Protein AF-A0A852W6D9-F1 (afdb_monomer_lite)

Structure (mmCIF, N/CA/C/O backbone):
data_AF-A0A852W6D9-F1
#
_entry.id   AF-A0A852W6D9-F1
#
loop_
_atom_site.group_PDB
_atom_site.id
_atom_site.type_symbol
_atom_site.label_atom_id
_atom_site.label_alt_id
_atom_site.label_comp_id
_atom_site.label_asym_id
_atom_site.label_entity_id
_atom_site.label_seq_id
_atom_site.pdbx_PDB_ins_code
_atom_site.Cartn_x
_atom_site.Cartn_y
_atom_site.Cartn_z
_atom_site.occupancy
_atom_site.B_iso_or_equiv
_atom_site.auth_seq_id
_atom_site.auth_comp_id
_atom_site.auth_asym_id
_atom_site.auth_atom_id
_atom_site.pdbx_PDB_model_num
ATOM 1 N N . MET A 1 1 ? 11.642 -1.469 -25.635 1.00 50.84 1 MET A N 1
ATOM 2 C CA . MET A 1 1 ? 10.749 -2.101 -24.650 1.00 50.84 1 MET A CA 1
ATOM 3 C C . MET A 1 1 ? 10.311 -0.973 -23.745 1.00 50.84 1 MET A C 1
ATOM 5 O O . MET A 1 1 ? 11.188 -0.271 -23.264 1.00 50.84 1 MET A O 1
ATOM 9 N N . TYR A 1 2 ? 9.015 -0.690 -23.665 1.00 57.78 2 TYR A N 1
ATOM 10 C CA . TYR A 1 2 ? 8.506 0.231 -22.652 1.00 57.78 2 TYR A CA 1
ATOM 11 C C . TYR A 1 2 ? 8.427 -0.618 -21.389 1.00 57.78 2 TYR A C 1
ATOM 13 O O . TYR A 1 2 ? 7.673 -1.590 -21.396 1.00 57.78 2 TYR A O 1
ATOM 21 N N . GLY A 1 3 ? 9.310 -0.383 -20.419 1.00 67.25 3 GLY A N 1
ATOM 22 C CA . GLY A 1 3 ? 9.192 -1.066 -19.141 1.00 67.25 3 GLY A CA 1
ATOM 23 C C . GLY A 1 3 ? 7.917 -0.612 -18.445 1.00 67.25 3 GLY A C 1
ATOM 24 O O . GLY A 1 3 ? 7.386 0.472 -18.710 1.00 67.25 3 GLY A O 1
ATOM 25 N N . GLU A 1 4 ? 7.365 -1.498 -17.632 1.00 83.00 4 GLU A N 1
ATOM 26 C CA . GLU A 1 4 ? 6.199 -1.173 -16.824 1.00 83.00 4 GLU A CA 1
ATOM 27 C C . GLU A 1 4 ? 6.713 -0.424 -15.596 1.00 83.00 4 GLU A C 1
ATOM 29 O O . GLU A 1 4 ? 7.589 -0.922 -14.888 1.00 83.00 4 GLU A O 1
ATOM 34 N N . LEU A 1 5 ? 6.222 0.795 -15.353 1.00 87.75 5 LEU A N 1
ATOM 35 C CA . LEU A 1 5 ? 6.592 1.527 -14.147 1.00 87.75 5 LEU A CA 1
ATOM 36 C C . LEU A 1 5 ? 5.955 0.822 -12.951 1.00 87.75 5 LEU A C 1
ATOM 38 O O . LEU A 1 5 ? 4.734 0.678 -12.889 1.00 87.75 5 LEU A O 1
ATOM 42 N N . VAL A 1 6 ? 6.780 0.411 -11.998 1.00 90.31 6 VAL A N 1
ATOM 43 C CA . VAL A 1 6 ? 6.366 -0.262 -10.768 1.00 90.31 6 VAL A CA 1
ATOM 44 C C . VAL A 1 6 ? 6.800 0.589 -9.578 1.00 90.31 6 VAL A C 1
ATOM 46 O O . VAL A 1 6 ? 7.856 1.223 -9.606 1.00 90.31 6 VAL A O 1
ATOM 49 N N . SER A 1 7 ? 5.968 0.640 -8.544 1.00 91.44 7 SER A N 1
ATOM 50 C CA . SER A 1 7 ? 6.219 1.356 -7.300 1.00 91.44 7 SER A CA 1
ATOM 51 C C . SER A 1 7 ? 6.126 0.411 -6.105 1.00 91.44 7 SER A C 1
ATOM 53 O O . SER A 1 7 ? 5.254 -0.455 -6.010 1.00 91.44 7 SER A O 1
ATOM 55 N N . TRP A 1 8 ? 7.045 0.583 -5.162 1.00 92.12 8 TRP A N 1
ATOM 56 C CA . TRP A 1 8 ? 6.971 -0.027 -3.849 1.00 92.12 8 TRP A CA 1
ATOM 57 C C . TRP A 1 8 ? 6.265 0.918 -2.901 1.00 92.12 8 TRP A C 1
ATOM 59 O O . TRP A 1 8 ? 6.702 2.046 -2.644 1.00 92.12 8 TRP A O 1
ATOM 69 N N . GLN A 1 9 ? 5.165 0.418 -2.368 1.00 92.38 9 GLN A N 1
ATOM 70 C CA . GLN A 1 9 ? 4.248 1.160 -1.538 1.00 92.38 9 GLN A CA 1
ATOM 71 C C . GLN A 1 9 ? 4.309 0.579 -0.134 1.00 92.38 9 GLN A C 1
ATOM 73 O O . GLN A 1 9 ? 4.229 -0.635 0.061 1.00 92.38 9 GLN A O 1
ATOM 78 N N . ARG A 1 10 ? 4.402 1.449 0.868 1.00 92.62 10 ARG A N 1
ATOM 79 C CA . ARG A 1 10 ? 4.405 1.050 2.272 1.00 92.62 10 ARG A CA 1
ATOM 80 C C . ARG A 1 10 ? 3.356 1.806 3.059 1.00 92.62 10 ARG A C 1
ATOM 82 O O . ARG A 1 10 ? 3.229 3.025 2.971 1.00 92.62 10 ARG A O 1
ATOM 89 N N . CYS A 1 11 ? 2.598 1.087 3.875 1.00 94.25 11 CYS A N 1
ATOM 90 C CA . CYS A 1 11 ? 1.661 1.703 4.795 1.00 94.25 11 CYS A CA 1
ATOM 91 C C . CYS A 1 11 ? 2.395 2.261 6.018 1.00 94.25 11 CYS A C 1
ATOM 93 O O . CYS A 1 11 ? 2.997 1.515 6.787 1.00 94.25 11 CYS A O 1
ATOM 95 N N . ALA A 1 12 ? 2.265 3.565 6.265 1.00 88.62 12 ALA A N 1
ATOM 96 C CA . ALA A 1 12 ? 2.827 4.206 7.457 1.00 88.62 12 ALA A CA 1
ATOM 97 C C . ALA A 1 12 ? 2.128 3.789 8.771 1.00 88.62 12 ALA A C 1
ATOM 99 O O . ALA A 1 12 ? 2.664 4.017 9.852 1.00 88.62 12 ALA A O 1
ATOM 100 N N . GLY A 1 13 ? 0.925 3.207 8.686 1.00 90.75 13 GLY A N 1
ATOM 101 C CA . GLY A 1 13 ? 0.133 2.787 9.844 1.00 90.75 13 GLY A CA 1
ATOM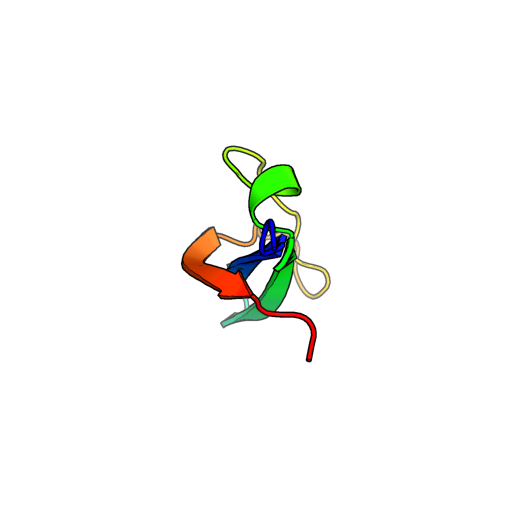 102 C C . GLY A 1 13 ? 0.540 1.417 10.381 1.00 90.75 13 GLY A C 1
ATOM 103 O O . GLY A 1 13 ? 0.974 1.301 11.524 1.00 90.75 13 GLY A O 1
ATOM 104 N N . CYS A 1 14 ? 0.384 0.372 9.564 1.00 93.19 14 CYS A N 1
ATOM 105 C CA . CYS A 1 14 ? 0.697 -1.005 9.962 1.00 93.19 14 CYS A CA 1
ATOM 106 C C . CYS A 1 14 ? 2.077 -1.492 9.496 1.00 93.19 14 CYS A C 1
ATOM 108 O O . CYS A 1 14 ? 2.527 -2.541 9.949 1.00 93.19 14 CYS A O 1
ATOM 110 N N . GLY A 1 15 ? 2.749 -0.758 8.605 1.00 91.31 15 GLY A N 1
ATOM 111 C CA . GLY A 1 15 ? 4.032 -1.158 8.033 1.00 91.31 15 GLY A CA 1
ATOM 112 C C . GLY A 1 15 ? 3.939 -2.158 6.882 1.00 91.31 15 GLY A C 1
ATOM 113 O O . GLY A 1 15 ? 4.993 -2.582 6.428 1.00 91.31 15 GLY A O 1
ATOM 114 N N . ALA A 1 16 ? 2.734 -2.521 6.420 1.00 92.38 16 ALA A N 1
ATOM 115 C CA . ALA A 1 16 ? 2.540 -3.421 5.283 1.00 92.38 16 ALA A CA 1
A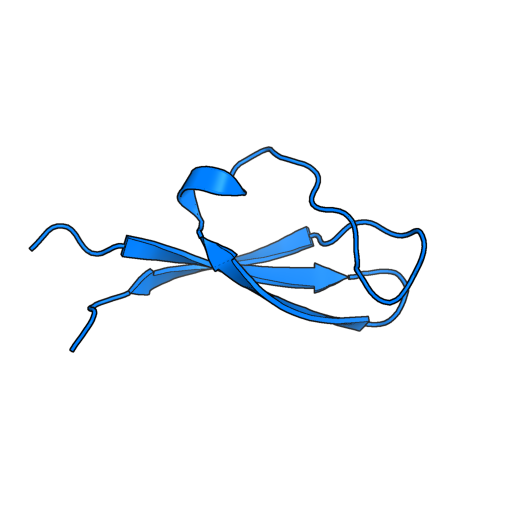TOM 116 C C . ALA A 1 16 ? 3.177 -2.859 4.007 1.00 92.38 16 ALA A C 1
ATOM 118 O O . ALA A 1 16 ? 3.130 -1.653 3.763 1.00 92.38 16 ALA A O 1
ATOM 119 N N . GLU A 1 17 ? 3.741 -3.744 3.197 1.00 92.44 17 GLU A N 1
ATOM 120 C CA . GLU A 1 17 ? 4.492 -3.420 1.987 1.00 92.44 17 GLU A CA 1
ATOM 121 C C . GLU A 1 17 ? 3.840 -4.123 0.795 1.00 92.44 17 GLU A C 1
ATOM 123 O O . GLU A 1 17 ? 3.433 -5.281 0.907 1.00 92.44 17 GLU A O 1
ATOM 128 N N . ALA A 1 18 ? 3.716 -3.427 -0.331 1.00 89.81 18 ALA A N 1
ATOM 129 C CA . ALA A 1 18 ? 3.141 -3.971 -1.551 1.00 89.81 18 ALA A CA 1
ATOM 130 C C . ALA A 1 18 ? 3.822 -3.375 -2.781 1.00 89.81 18 ALA A C 1
ATOM 132 O O . ALA A 1 18 ? 4.088 -2.175 -2.845 1.00 89.81 18 ALA A O 1
ATOM 133 N N . GLU A 1 19 ? 4.053 -4.225 -3.773 1.00 91.44 19 GLU A N 1
ATOM 134 C CA . GLU A 1 19 ? 4.470 -3.810 -5.105 1.00 91.44 19 GLU A CA 1
ATOM 135 C C . GLU A 1 19 ? 3.220 -3.529 -5.942 1.00 91.44 19 GLU A C 1
ATOM 137 O O . GLU A 1 19 ? 2.356 -4.400 -6.072 1.00 91.44 19 GLU A O 1
ATOM 142 N N . LEU A 1 20 ? 3.099 -2.309 -6.463 1.00 88.81 20 LEU A N 1
ATOM 143 C CA . LEU A 1 20 ? 1.952 -1.865 -7.249 1.00 88.81 20 LEU A CA 1
ATOM 144 C C . LEU A 1 20 ? 2.396 -1.205 -8.563 1.00 88.81 20 LEU A C 1
ATOM 146 O O . LEU A 1 20 ? 3.537 -0.763 -8.685 1.00 88.81 20 LEU A O 1
ATOM 150 N N . PRO A 1 21 ? 1.505 -1.104 -9.562 1.00 88.62 21 PRO A N 1
ATOM 151 C CA . PRO A 1 21 ? 1.798 -0.382 -10.795 1.00 88.62 21 PRO A CA 1
ATOM 152 C C . PRO A 1 21 ? 1.999 1.110 -10.498 1.00 88.62 21 PRO A C 1
ATOM 154 O O . PRO A 1 21 ? 1.105 1.785 -9.982 1.00 88.62 21 PRO A O 1
ATOM 157 N N . GLY A 1 22 ? 3.175 1.641 -10.823 1.00 85.62 22 GLY A N 1
ATOM 158 C CA . GLY A 1 22 ? 3.547 3.026 -10.539 1.00 85.62 22 GLY A CA 1
ATOM 159 C C . GLY A 1 22 ? 2.698 4.033 -11.310 1.00 85.62 22 GLY A C 1
ATOM 160 O O . GLY A 1 22 ? 2.311 5.054 -10.755 1.00 85.62 22 GLY A O 1
ATOM 161 N N . ASP A 1 23 ? 2.325 3.722 -12.555 1.00 83.25 23 ASP A N 1
ATOM 162 C CA . ASP A 1 23 ? 1.492 4.616 -13.375 1.00 83.25 23 ASP A CA 1
ATOM 163 C C . ASP A 1 23 ? 0.069 4.760 -12.800 1.00 83.25 23 ASP A C 1
ATOM 165 O O . ASP A 1 23 ? -0.491 5.853 -12.755 1.00 83.25 23 ASP A O 1
ATOM 169 N N . GLU A 1 24 ? -0.487 3.669 -12.263 1.00 80.75 24 GLU A N 1
ATOM 170 C CA . GLU A 1 24 ? -1.832 3.655 -11.671 1.00 80.75 24 GLU A CA 1
ATOM 171 C C . GLU A 1 24 ? -1.869 4.219 -10.244 1.00 80.75 24 GLU A C 1
ATOM 173 O O . GLU A 1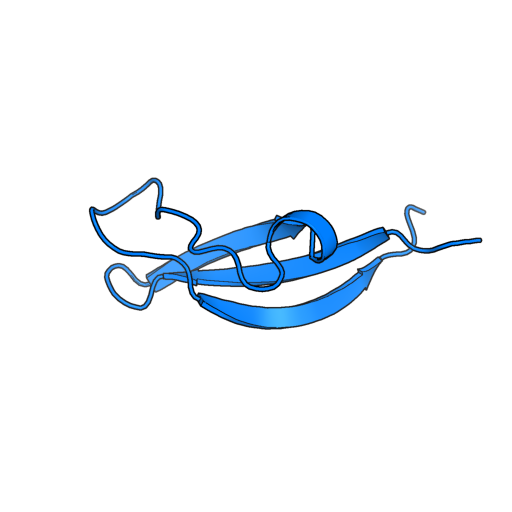 24 ? -2.923 4.643 -9.764 1.00 80.75 24 GLU A O 1
ATOM 178 N N . THR A 1 25 ? -0.730 4.224 -9.550 1.00 81.94 25 THR A N 1
ATOM 179 C CA . THR A 1 25 ? -0.628 4.688 -8.159 1.00 81.94 25 THR A CA 1
ATOM 180 C C . THR A 1 25 ? -0.029 6.090 -8.026 1.00 81.94 25 THR A C 1
ATOM 182 O O . THR A 1 25 ? -0.131 6.699 -6.957 1.00 81.94 25 THR A O 1
ATOM 185 N N . ALA A 1 26 ? 0.507 6.660 -9.109 1.00 80.19 26 ALA A N 1
ATOM 186 C CA . ALA A 1 26 ? 1.063 8.007 -9.141 1.00 80.19 26 ALA A CA 1
ATOM 187 C C . ALA A 1 26 ? 0.017 9.074 -8.770 1.00 80.19 26 ALA A C 1
ATOM 189 O O . ALA A 1 26 ? -0.935 9.351 -9.500 1.00 80.19 26 ALA A O 1
ATOM 190 N N . GLY A 1 27 ? 0.208 9.709 -7.610 1.00 78.75 27 GLY A N 1
ATOM 191 C CA . GLY A 1 27 ? -0.691 10.751 -7.102 1.00 78.75 27 GLY A CA 1
ATOM 192 C C . GLY A 1 27 ? -2.049 10.238 -6.608 1.00 78.75 27 GLY A C 1
ATOM 193 O O . GLY A 1 27 ? -2.918 11.048 -6.279 1.00 78.75 27 GLY A O 1
ATOM 194 N N . VAL A 1 28 ? -2.234 8.917 -6.520 1.00 84.38 28 VAL A N 1
ATOM 195 C CA . VAL A 1 28 ? -3.455 8.280 -6.019 1.00 84.38 28 VAL A CA 1
ATOM 196 C C . VAL A 1 28 ? -3.215 7.750 -4.608 1.00 84.38 28 VAL A C 1
ATOM 198 O O . VAL A 1 28 ? -2.249 7.043 -4.336 1.00 84.38 28 VAL A O 1
ATOM 201 N N . ALA A 1 29 ? -4.123 8.070 -3.686 1.00 82.38 29 ALA A N 1
ATOM 202 C CA . ALA A 1 29 ? -4.091 7.508 -2.342 1.00 82.38 29 ALA A CA 1
ATO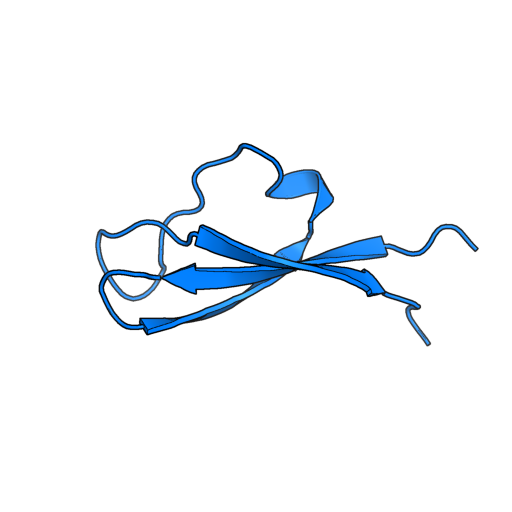M 203 C C . ALA A 1 29 ? -4.580 6.052 -2.373 1.00 82.38 29 ALA A C 1
ATOM 205 O O . ALA A 1 29 ? -5.783 5.793 -2.433 1.00 82.38 29 ALA A O 1
ATOM 206 N N . VAL A 1 30 ? -3.646 5.102 -2.326 1.00 88.00 30 VAL A N 1
ATOM 207 C CA . VAL A 1 30 ? -3.961 3.670 -2.293 1.00 88.00 30 VAL A CA 1
ATOM 208 C C . VAL A 1 30 ? -4.359 3.262 -0.869 1.00 88.00 30 VAL A C 1
ATOM 210 O O . VAL A 1 30 ? -3.594 3.518 0.063 1.00 88.00 30 VAL A O 1
ATOM 213 N N . PRO A 1 31 ? -5.525 2.629 -0.650 1.00 90.31 31 PRO A N 1
ATOM 214 C CA . PRO A 1 31 ? -5.894 2.122 0.669 1.00 90.31 31 PRO A CA 1
ATOM 215 C C . PRO A 1 31 ? -5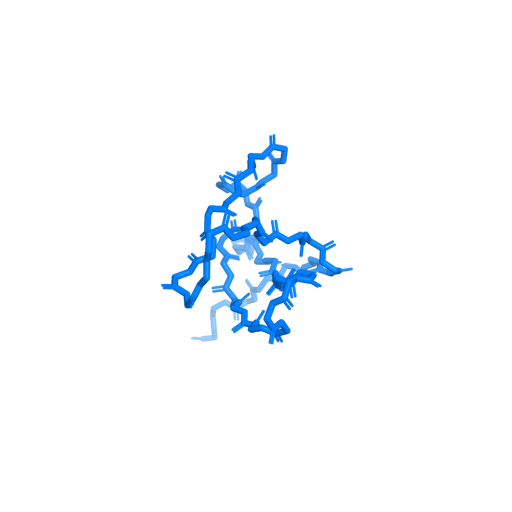.049 0.898 1.047 1.00 90.31 31 PRO A C 1
ATOM 217 O O . PRO A 1 31 ? -4.794 0.026 0.218 1.00 90.31 31 PRO A O 1
ATOM 220 N N . CYS A 1 32 ? -4.638 0.806 2.311 1.00 91.62 32 CYS A N 1
ATOM 221 C CA . CYS A 1 32 ? -3.947 -0.370 2.827 1.00 91.62 32 CYS A CA 1
ATOM 222 C C . CYS A 1 32 ? -4.937 -1.541 3.005 1.00 91.62 32 CYS A C 1
ATOM 224 O O . CYS A 1 32 ? -6.006 -1.340 3.583 1.00 91.62 32 CYS A O 1
ATOM 226 N N . PRO A 1 33 ? -4.602 -2.772 2.580 1.00 88.44 33 PRO A N 1
ATOM 227 C CA . PRO A 1 33 ? -5.485 -3.926 2.769 1.00 88.44 33 PRO A CA 1
ATOM 228 C C . PRO A 1 33 ? -5.580 -4.379 4.238 1.00 88.44 33 PRO A C 1
ATOM 230 O O . PRO A 1 33 ? -6.622 -4.875 4.660 1.00 88.44 33 PRO A O 1
ATOM 233 N N . ASP A 1 34 ? -4.521 -4.179 5.029 1.00 89.81 34 ASP A N 1
ATOM 234 C CA . ASP A 1 34 ? -4.434 -4.667 6.416 1.00 89.81 34 ASP A CA 1
ATOM 235 C C . ASP A 1 34 ? -4.921 -3.683 7.491 1.00 89.81 34 ASP A C 1
ATOM 237 O O . ASP A 1 34 ? -5.121 -4.064 8.646 1.00 89.81 34 ASP A O 1
ATOM 241 N N . CYS A 1 35 ? -5.073 -2.397 7.169 1.00 92.75 35 CYS A N 1
ATOM 242 C CA . CYS A 1 35 ? -5.459 -1.384 8.148 1.00 92.75 35 CYS A CA 1
ATOM 243 C C . CYS A 1 35 ? -6.203 -0.219 7.478 1.00 92.75 35 CYS A C 1
ATOM 245 O O . CYS A 1 35 ? -6.088 -0.043 6.270 1.00 92.75 35 CYS A O 1
ATOM 247 N N . PRO A 1 36 ? -6.923 0.637 8.228 1.00 92.06 36 PRO A N 1
ATOM 248 C CA . PRO A 1 36 ? -7.643 1.779 7.652 1.00 92.06 36 PRO A CA 1
ATOM 249 C C . PRO A 1 36 ? -6.721 2.924 7.178 1.00 92.06 36 PRO A C 1
ATOM 251 O O . PRO A 1 36 ? -7.190 4.037 6.951 1.00 92.06 36 PRO A O 1
ATOM 254 N N . GLY A 1 37 ? -5.410 2.684 7.093 1.00 90.44 37 GLY A N 1
ATOM 255 C CA . GLY A 1 37 ? -4.426 3.644 6.611 1.00 90.44 37 GLY A CA 1
ATOM 256 C C . GLY A 1 37 ? -4.280 3.633 5.090 1.00 90.44 37 GLY A C 1
ATOM 257 O O . GLY A 1 37 ? -4.843 2.797 4.384 1.00 90.44 37 GLY A O 1
ATOM 258 N N . SER A 1 38 ? -3.467 4.558 4.594 1.00 89.94 38 SER A N 1
ATOM 259 C CA . SER A 1 38 ? -3.085 4.649 3.183 1.00 89.94 38 SER A CA 1
ATOM 260 C C . SER A 1 38 ? -1.689 4.066 2.981 1.00 89.94 38 SER A C 1
ATOM 262 O O . SER A 1 38 ? -0.850 4.127 3.887 1.00 89.94 38 SER A O 1
ATOM 264 N N . MET A 1 39 ? -1.428 3.518 1.799 1.00 91.88 39 MET A N 1
ATOM 265 C CA . MET A 1 39 ? -0.074 3.213 1.361 1.00 91.88 39 MET A CA 1
ATOM 266 C C . MET A 1 39 ? 0.573 4.463 0.766 1.00 91.88 39 MET A C 1
ATOM 268 O O . MET A 1 39 ? -0.081 5.243 0.071 1.00 91.88 39 MET A O 1
ATOM 272 N N . THR A 1 40 ? 1.856 4.638 1.055 1.00 90.81 40 THR A N 1
ATOM 273 C CA . THR A 1 40 ? 2.687 5.740 0.577 1.00 90.81 40 THR A CA 1
ATOM 274 C C . THR A 1 40 ? 3.787 5.174 -0.303 1.00 90.81 40 THR A C 1
ATOM 276 O O . THR A 1 40 ? 4.376 4.149 0.038 1.00 90.81 40 THR A O 1
ATOM 279 N N . GLU A 1 41 ? 4.077 5.852 -1.406 1.00 91.00 41 GLU A N 1
ATOM 280 C CA . GLU A 1 41 ? 5.205 5.503 -2.267 1.00 91.00 41 GLU A CA 1
ATOM 281 C C . GLU A 1 41 ? 6.532 5.734 -1.557 1.00 91.00 41 GLU A C 1
ATOM 283 O O . GLU A 1 41 ? 6.792 6.834 -1.065 1.00 91.00 41 GLU A O 1
ATOM 288 N N . GLU A 1 42 ? 7.371 4.699 -1.518 1.00 90.31 42 GLU A N 1
ATOM 289 C CA . GLU A 1 42 ? 8.747 4.823 -1.032 1.00 90.31 42 GLU A CA 1
ATOM 290 C C . GLU A 1 42 ? 9.742 4.896 -2.195 1.00 90.31 42 GLU A C 1
ATOM 292 O O . GLU A 1 42 ? 10.643 5.735 -2.182 1.00 90.31 42 GLU A O 1
ATOM 297 N N . PHE A 1 43 ? 9.593 4.035 -3.207 1.00 88.44 43 PHE A N 1
ATOM 298 C CA . PHE A 1 43 ? 10.470 4.018 -4.377 1.00 88.44 43 PHE A CA 1
ATOM 299 C C . PHE A 1 43 ? 9.763 3.455 -5.610 1.00 88.44 43 PHE A C 1
ATOM 301 O O . PHE A 1 43 ? 8.957 2.540 -5.497 1.00 88.44 43 PHE A O 1
ATOM 308 N N . SER A 1 44 ? 10.107 3.960 -6.793 1.00 89.31 44 SER A N 1
ATOM 309 C CA . SER A 1 44 ? 9.570 3.497 -8.078 1.00 89.31 44 SER A CA 1
ATOM 310 C C . SER A 1 44 ? 10.692 3.229 -9.083 1.00 89.31 44 SER A C 1
ATOM 312 O O . SER A 1 44 ? 11.735 3.890 -9.068 1.00 89.31 44 SER A O 1
ATOM 314 N N . TRP A 1 45 ? 10.509 2.219 -9.934 1.00 89.44 45 TRP A N 1
ATOM 315 C CA . TRP A 1 45 ? 11.477 1.791 -10.943 1.00 89.44 45 TRP A CA 1
ATOM 316 C C . TRP A 1 45 ? 10.783 1.263 -12.199 1.00 89.44 45 TRP A C 1
ATOM 318 O O . TRP A 1 45 ? 9.633 0.831 -12.176 1.00 89.44 45 TRP A O 1
ATOM 328 N N . ASP A 1 46 ? 11.508 1.301 -13.312 1.00 88.00 46 ASP A N 1
ATOM 329 C CA . ASP A 1 46 ? 11.093 0.666 -14.559 1.00 88.00 46 ASP A CA 1
ATOM 330 C C . ASP A 1 46 ? 11.338 -0.844 -14.438 1.00 88.00 46 ASP A C 1
ATOM 332 O O . ASP A 1 46 ? 12.480 -1.290 -14.276 1.00 88.00 46 ASP A O 1
ATOM 336 N N . SER A 1 47 ? 10.266 -1.632 -14.432 1.00 81.06 47 SER A N 1
ATOM 337 C CA . SER A 1 47 ? 10.345 -3.084 -14.377 1.00 81.06 47 SER A CA 1
ATOM 338 C C . SER A 1 47 ? 10.466 -3.636 -15.791 1.00 81.06 47 SER A C 1
ATOM 340 O O . SER A 1 47 ? 9.630 -3.378 -16.662 1.00 81.06 47 SER A O 1
ATOM 342 N N . VAL A 1 48 ? 11.518 -4.420 -16.027 1.00 66.19 48 VAL A N 1
ATOM 343 C CA . VAL A 1 48 ? 11.615 -5.232 -17.236 1.00 66.19 48 VAL A CA 1
ATOM 344 C C . VAL A 1 48 ? 10.905 -6.549 -16.940 1.00 66.19 48 VAL A C 1
ATOM 346 O O . VAL A 1 48 ? 11.406 -7.380 -16.184 1.00 66.19 48 VAL A O 1
ATOM 349 N N . ALA A 1 49 ? 9.706 -6.735 -17.490 1.00 59.81 49 ALA A N 1
ATOM 350 C CA . ALA A 1 49 ? 9.099 -8.058 -17.515 1.00 59.81 49 ALA A CA 1
ATOM 351 C C . ALA A 1 49 ? 10.028 -8.965 -18.345 1.00 59.81 49 ALA A C 1
ATOM 353 O O . ALA A 1 49 ? 10.193 -8.756 -19.550 1.00 59.81 49 ALA A O 1
ATOM 354 N N . ALA A 1 50 ? 10.732 -9.864 -17.653 1.00 52.16 50 ALA A N 1
ATOM 355 C CA . ALA A 1 50 ? 11.760 -10.749 -18.203 1.00 52.16 50 ALA A CA 1
ATOM 356 C C . ALA A 1 50 ? 11.192 -11.815 -19.151 1.00 52.16 50 ALA A C 1
ATOM 358 O O . ALA A 1 50 ? 10.069 -12.307 -18.896 1.00 52.16 50 ALA A O 1
#

Foldseek 3Di:
DQFFKWFWWAWPPPGDIDIDGCVVPPVNFDQDPPDRTTIDTDDIDRHDPD

Secondary structure (DSSP, 8-state):
--PEEEEEEEETTT--EEEEEHHHHTT--EEPSSSSSEEEEEEEEEE---

Radius of gyration: 11.35 Å; chains: 1; bounding box: 19×22×35 Å

Se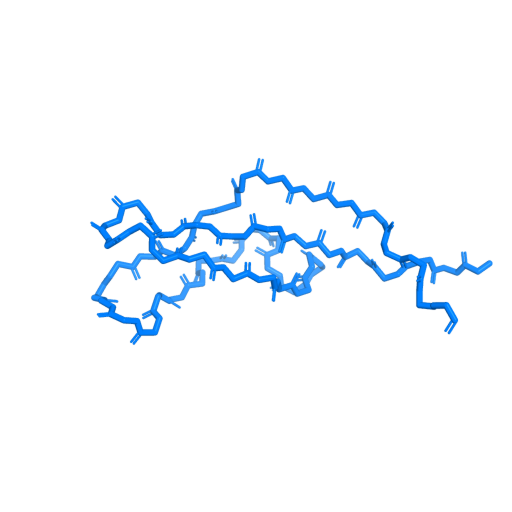quence (50 aa):
MYGELVSWQRCAGCGAEAELPGDETAGVAVPCPDCPGSMTEEFSWDSVAA

Organism: Pseudonocardia alni (NCBI:txid33907)

pLDDT: mean 85.12, std 10.56, range [50.84, 94.25]